Protein AF-A0A958TNU4-F1 (afdb_monomer)

Mean predicted aligned error: 4.92 Å

Secondary structure (DSSP, 8-state):
-PPP-----------S-HHHHHHHHHHHH-PPEE---S-S-S--EE-

Structure (mmCIF, N/CA/C/O backbone):
data_AF-A0A958TNU4-F1
#
_entry.id   AF-A0A958TNU4-F1
#
loop_
_atom_site.group_PDB
_atom_site.id
_atom_site.type_symbol
_atom_site.label_atom_id
_atom_site.label_alt_id
_atom_site.label_comp_id
_atom_site.label_asym_id
_atom_site.label_entity_id
_atom_site.label_seq_id
_atom_site.pdbx_PDB_ins_code
_atom_site.Cartn_x
_atom_site.Cartn_y
_atom_site.Cartn_z
_atom_site.occupancy
_atom_site.B_iso_or_equiv
_atom_site.auth_seq_id
_atom_site.auth_comp_id
_atom_site.auth_asym_id
_atom_site.auth_atom_id
_atom_site.pdbx_PDB_model_num
ATOM 1 N N . MET A 1 1 ? 17.506 0.877 -32.157 1.00 68.81 1 MET A N 1
ATOM 2 C CA . MET A 1 1 ? 16.669 1.742 -31.294 1.00 68.81 1 MET A CA 1
ATOM 3 C C . MET A 1 1 ? 15.881 0.835 -30.360 1.00 68.81 1 MET A C 1
ATOM 5 O O . MET A 1 1 ? 15.320 -0.135 -30.852 1.00 68.81 1 MET A O 1
ATOM 9 N N . LYS A 1 2 ? 15.911 1.059 -29.040 1.00 72.06 2 LYS A N 1
ATOM 10 C CA . LYS A 1 2 ? 15.178 0.225 -28.069 1.00 72.06 2 LYS A CA 1
ATOM 11 C C . LYS A 1 2 ? 13.713 0.676 -28.062 1.00 72.06 2 LYS A C 1
ATOM 13 O O . LYS A 1 2 ? 13.467 1.875 -27.970 1.00 72.06 2 LYS A O 1
ATOM 18 N N . ALA A 1 3 ? 12.767 -0.251 -28.208 1.00 78.88 3 ALA A N 1
ATOM 19 C CA . ALA A 1 3 ? 11.346 0.081 -28.108 1.00 78.88 3 ALA A CA 1
ATOM 20 C C . ALA A 1 3 ? 11.030 0.608 -26.692 1.00 78.88 3 ALA A C 1
ATOM 22 O O . ALA A 1 3 ? 11.617 0.100 -25.729 1.00 78.88 3 ALA A O 1
ATOM 23 N N . PRO A 1 4 ? 10.149 1.614 -26.540 1.00 78.75 4 PRO A N 1
ATOM 24 C CA . PRO A 1 4 ? 9.740 2.083 -25.223 1.00 78.75 4 PRO A CA 1
ATOM 25 C C . PRO A 1 4 ? 9.033 0.950 -24.468 1.00 78.75 4 PRO A C 1
ATOM 27 O O . PRO A 1 4 ? 8.107 0.331 -24.990 1.00 78.75 4 PRO A O 1
ATOM 30 N N . SER A 1 5 ? 9.483 0.665 -23.245 1.00 85.81 5 SER A N 1
ATOM 31 C CA . SER A 1 5 ? 8.834 -0.294 -22.352 1.00 85.81 5 SER A CA 1
ATOM 32 C C . SER A 1 5 ? 7.815 0.441 -21.492 1.00 85.81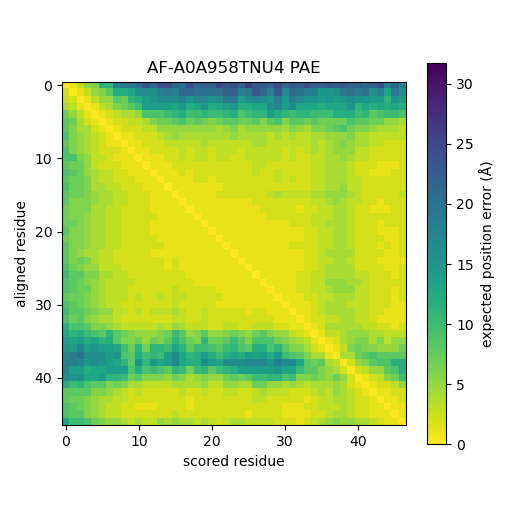 5 SER A C 1
ATOM 34 O O . SER A 1 5 ? 8.191 1.205 -20.603 1.00 85.81 5 SER A O 1
ATOM 36 N N . PHE A 1 6 ? 6.534 0.216 -21.760 1.00 88.19 6 PHE A N 1
ATOM 37 C C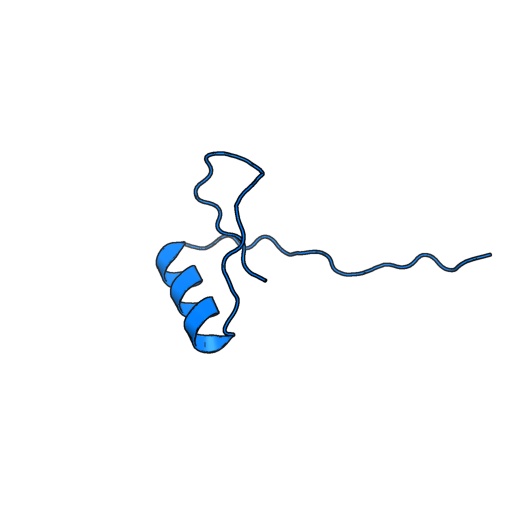A . PHE A 1 6 ? 5.461 0.621 -20.863 1.00 88.19 6 PHE A CA 1
ATOM 38 C C . PHE A 1 6 ? 5.099 -0.566 -19.973 1.00 88.19 6 PHE A C 1
ATOM 40 O O . PHE A 1 6 ? 4.760 -1.638 -20.472 1.00 88.19 6 PHE A O 1
ATOM 47 N N . THR A 1 7 ? 5.182 -0.373 -18.662 1.00 92.38 7 THR A N 1
ATOM 48 C CA . THR A 1 7 ? 4.785 -1.368 -17.666 1.00 92.38 7 THR A CA 1
ATOM 49 C C . THR A 1 7 ? 3.850 -0.714 -16.670 1.00 92.38 7 THR A C 1
ATOM 51 O O . THR A 1 7 ? 4.072 0.425 -16.257 1.00 92.38 7 THR A O 1
ATOM 54 N N . PHE A 1 8 ? 2.819 -1.442 -16.265 1.00 91.62 8 PHE A N 1
ATOM 55 C CA . PHE A 1 8 ? 1.947 -1.003 -15.190 1.00 91.62 8 PHE A CA 1
ATOM 56 C C . PHE A 1 8 ? 2.727 -0.999 -13.870 1.00 91.62 8 PHE A C 1
ATOM 58 O O . PHE A 1 8 ? 3.361 -1.996 -13.534 1.00 91.62 8 PHE A O 1
ATOM 65 N N . ASN A 1 9 ? 2.720 0.133 -13.164 1.00 91.44 9 ASN A N 1
ATOM 66 C CA . ASN A 1 9 ? 3.429 0.270 -11.894 1.00 91.44 9 ASN A CA 1
ATOM 67 C C . ASN A 1 9 ? 2.480 0.070 -10.704 1.00 91.44 9 ASN A C 1
ATOM 69 O O . ASN A 1 9 ? 2.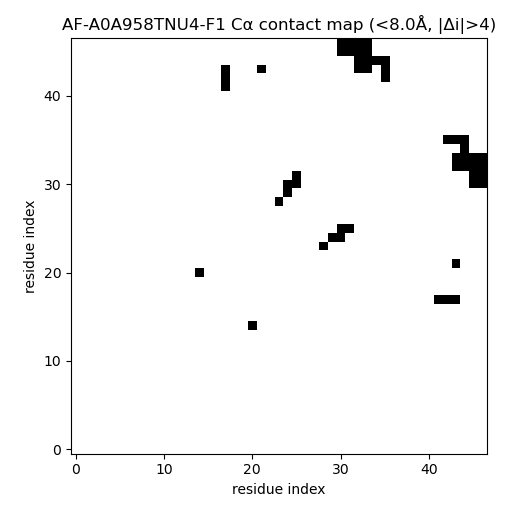687 -0.847 -9.923 1.00 91.44 9 ASN A O 1
ATOM 73 N N . HIS A 1 10 ? 1.424 0.880 -10.597 1.00 92.38 10 HIS A N 1
ATOM 74 C CA . HIS A 1 10 ? 0.386 0.750 -9.571 1.00 92.38 10 HIS A CA 1
ATOM 75 C C . HIS A 1 10 ? -0.912 1.456 -10.000 1.00 92.38 10 HIS A C 1
ATOM 77 O O . HIS A 1 10 ? -0.928 2.216 -10.972 1.00 92.38 10 HIS A O 1
ATOM 83 N N . ILE A 1 11 ? -1.994 1.225 -9.250 1.00 94.25 11 ILE A N 1
ATOM 84 C CA . ILE A 1 11 ? -3.281 1.927 -9.356 1.00 94.25 11 ILE A CA 1
ATOM 85 C C . ILE A 1 11 ? -3.708 2.443 -7.984 1.00 94.25 11 ILE A C 1
ATOM 87 O O . ILE A 1 11 ? -3.596 1.733 -6.990 1.00 94.25 11 ILE A O 1
ATOM 91 N N . ALA A 1 12 ? -4.229 3.669 -7.945 1.00 94.25 12 ALA A N 1
ATOM 92 C CA . ALA A 1 12 ? -4.881 4.221 -6.765 1.00 94.25 12 ALA A CA 1
ATOM 93 C C . ALA A 1 12 ? -6.398 4.017 -6.872 1.00 94.25 12 ALA A C 1
ATOM 95 O O . ALA A 1 12 ? -7.011 4.398 -7.871 1.00 94.25 12 ALA A O 1
ATOM 96 N N . LEU A 1 13 ? -6.999 3.427 -5.839 1.00 95.19 13 LEU A N 1
ATOM 97 C CA . LEU A 1 13 ? -8.436 3.176 -5.757 1.00 95.19 13 LEU A CA 1
ATOM 98 C C . LEU A 1 13 ? -9.018 3.944 -4.570 1.00 95.19 13 LEU A C 1
ATOM 100 O O . LEU A 1 13 ? -8.559 3.792 -3.442 1.00 95.19 13 LEU A O 1
ATOM 104 N N . SER A 1 14 ? -10.036 4.767 -4.825 1.00 95.94 14 SER A N 1
ATOM 105 C CA . SER A 1 14 ? -10.807 5.409 -3.760 1.00 95.94 14 SER A CA 1
ATOM 106 C C . SER A 1 14 ? -11.915 4.463 -3.308 1.00 95.94 14 SER A C 1
ATOM 108 O O . SER A 1 14 ? -12.653 3.923 -4.131 1.00 95.94 14 SER A O 1
ATOM 110 N N . VAL A 1 15 ? -12.002 4.252 -2.000 1.00 96.19 15 VAL A N 1
ATOM 111 C CA . VAL A 1 15 ? -12.934 3.324 -1.359 1.00 96.19 15 VAL A CA 1
ATOM 11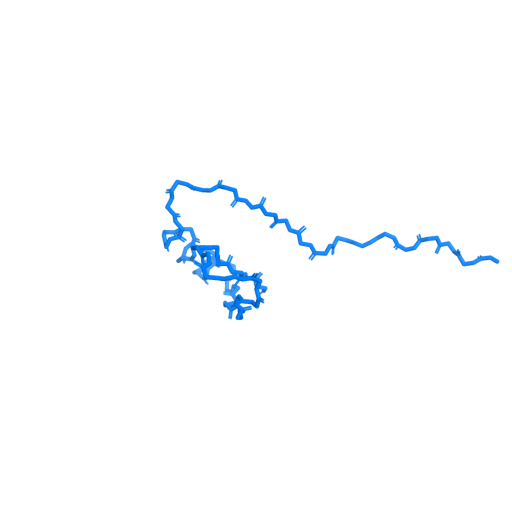2 C C . VAL A 1 15 ? -13.656 4.030 -0.216 1.00 96.19 15 VAL A C 1
ATOM 114 O O . VAL A 1 15 ? -13.159 5.024 0.312 1.00 96.19 15 VAL A O 1
ATOM 117 N N . ASN A 1 16 ? -14.828 3.518 0.163 1.00 97.12 16 ASN A N 1
ATOM 118 C CA . ASN A 1 16 ? -15.611 4.085 1.265 1.00 97.12 16 ASN A CA 1
ATOM 119 C C . ASN A 1 16 ? -14.964 3.809 2.633 1.00 97.12 16 ASN A C 1
ATOM 121 O O . ASN A 1 16 ? -14.924 4.704 3.473 1.00 97.12 16 ASN A O 1
ATOM 125 N N . ASP A 1 17 ? -14.444 2.594 2.831 1.00 96.81 17 ASP A N 1
ATOM 126 C CA . ASP A 1 17 ? -13.738 2.170 4.042 1.00 96.81 17 ASP A CA 1
ATOM 127 C C . ASP A 1 17 ? -12.416 1.487 3.661 1.00 96.81 17 ASP A C 1
ATOM 129 O O . ASP A 1 17 ? -12.372 0.535 2.872 1.00 96.81 17 ASP A O 1
ATOM 133 N N . VAL A 1 18 ? -11.321 2.027 4.191 1.00 95.12 18 VAL A N 1
ATOM 134 C CA . VAL A 1 18 ? -9.958 1.584 3.892 1.00 95.12 18 VAL A CA 1
ATOM 135 C C . VAL A 1 18 ? -9.631 0.267 4.591 1.00 95.12 18 VAL A C 1
ATOM 137 O O . VAL A 1 18 ? -8.990 -0.587 3.982 1.00 95.12 18 VAL A O 1
ATOM 140 N N . ASP A 1 19 ? -10.077 0.078 5.831 1.00 95.69 19 ASP A N 1
ATOM 141 C CA . ASP A 1 19 ? -9.733 -1.095 6.634 1.00 95.69 19 ASP A CA 1
ATOM 142 C C . ASP A 1 19 ? -10.535 -2.326 6.183 1.00 95.69 19 ASP A C 1
ATOM 144 O O . ASP A 1 19 ? -9.998 -3.439 6.125 1.00 95.69 19 ASP A O 1
ATOM 148 N N . GLU A 1 20 ? -11.793 -2.129 5.767 1.00 97.88 20 GLU A N 1
ATOM 149 C CA . GLU A 1 20 ? -12.589 -3.183 5.123 1.00 97.88 20 GLU A CA 1
ATOM 150 C C . GLU A 1 20 ? -11.943 -3.626 3.802 1.00 97.88 20 GLU A C 1
ATOM 152 O O . GLU A 1 20 ? -11.760 -4.823 3.555 1.00 97.88 20 GLU A O 1
ATOM 157 N N . SER A 1 21 ? -11.530 -2.659 2.977 1.00 97.31 21 SER A N 1
ATOM 158 C CA . SER A 1 21 ? -10.873 -2.934 1.696 1.00 97.31 21 SER A CA 1
ATOM 159 C C . SER A 1 21 ? -9.539 -3.656 1.894 1.00 97.31 21 SER A C 1
ATOM 161 O O . SER A 1 21 ? -9.278 -4.656 1.226 1.00 97.31 21 SER A O 1
ATOM 163 N N . LEU A 1 22 ? -8.717 -3.200 2.844 1.00 96.00 22 LEU A N 1
ATOM 164 C CA . LEU A 1 22 ? -7.451 -3.836 3.205 1.00 96.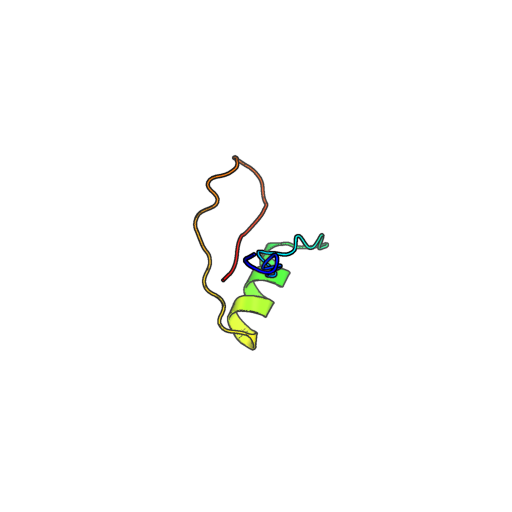00 22 LEU A CA 1
ATOM 165 C C . LEU A 1 22 ? -7.657 -5.307 3.586 1.00 96.00 22 LEU A C 1
ATOM 167 O O . LEU A 1 22 ? -7.019 -6.192 3.014 1.00 96.00 22 LEU A O 1
ATOM 171 N N . SER A 1 23 ? -8.608 -5.566 4.486 1.00 97.69 23 SER A N 1
ATOM 172 C CA . SER A 1 23 ? -8.941 -6.916 4.952 1.00 97.69 23 SER A CA 1
ATOM 173 C C . SER A 1 23 ? -9.394 -7.824 3.806 1.00 97.69 23 SER A C 1
ATOM 175 O O . SER A 1 23 ? -9.018 -8.996 3.745 1.00 97.69 23 SER A O 1
ATOM 177 N N . PHE A 1 24 ? -10.190 -7.292 2.874 1.00 97.75 24 PHE A N 1
ATOM 178 C CA . PHE A 1 24 ? -10.625 -8.020 1.685 1.00 97.75 24 PHE A CA 1
ATOM 179 C C . PHE A 1 24 ? -9.441 -8.408 0.793 1.00 97.75 24 PHE A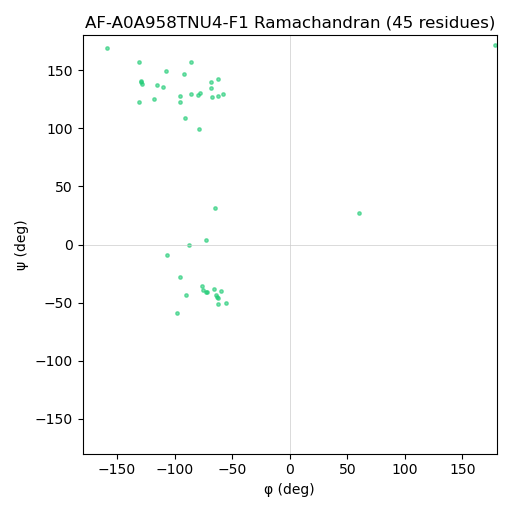 C 1
ATOM 181 O O . PHE A 1 24 ? -9.302 -9.584 0.446 1.00 97.75 24 PHE A O 1
ATOM 188 N N . TYR A 1 25 ? -8.570 -7.453 0.451 1.00 97.50 25 TYR A N 1
ATOM 189 C CA . TYR A 1 25 ? -7.437 -7.723 -0.433 1.00 97.50 25 TYR A CA 1
ATOM 190 C C . TYR A 1 25 ? -6.425 -8.687 0.194 1.00 97.50 25 TYR A C 1
ATOM 192 O O . TYR A 1 25 ? -5.962 -9.603 -0.485 1.00 97.50 25 TYR A O 1
ATOM 200 N N . GLN A 1 26 ? -6.167 -8.569 1.496 1.00 97.44 26 GLN A N 1
ATOM 201 C CA . GLN A 1 26 ? -5.334 -9.520 2.234 1.00 97.44 26 GLN A CA 1
ATOM 202 C C . GLN A 1 26 ? -5.957 -10.922 2.268 1.00 97.44 26 GLN A C 1
ATOM 204 O O . GLN A 1 26 ? -5.277 -11.916 2.036 1.00 97.44 26 GLN A O 1
ATOM 209 N N . LYS A 1 27 ? -7.266 -11.042 2.511 1.00 98.06 27 LYS A N 1
ATOM 210 C CA . LYS A 1 27 ? -7.920 -12.355 2.628 1.00 98.06 27 LYS A CA 1
ATOM 211 C C . LYS A 1 27 ? -8.079 -13.074 1.290 1.00 98.06 27 LYS A C 1
ATOM 213 O O . LYS A 1 27 ? -7.952 -14.295 1.236 1.00 98.06 27 LYS A O 1
ATOM 218 N N . VAL A 1 28 ? -8.434 -12.345 0.235 1.00 98.19 28 VAL A N 1
ATOM 219 C CA . VAL A 1 28 ? -8.783 -12.935 -1.066 1.00 98.19 28 VAL A CA 1
ATOM 220 C C . VAL A 1 28 ? -7.559 -13.070 -1.961 1.00 98.19 28 VAL A C 1
ATOM 222 O O . VAL A 1 28 ? -7.378 -14.112 -2.590 1.00 98.19 28 VAL A O 1
ATOM 225 N N . PHE A 1 29 ? -6.716 -12.040 -2.003 1.00 96.44 29 PHE A N 1
ATOM 226 C CA . PHE A 1 29 ? -5.567 -11.978 -2.905 1.00 96.44 29 PHE A CA 1
ATOM 227 C C . PHE A 1 29 ? -4.229 -12.190 -2.197 1.00 96.44 29 PHE A C 1
ATOM 229 O O . PHE A 1 29 ? -3.233 -12.385 -2.885 1.00 96.44 29 PHE A O 1
ATOM 236 N N . GLN A 1 30 ? -4.210 -12.225 -0.857 1.00 97.00 30 GLN A N 1
ATOM 237 C CA . GLN A 1 30 ? -2.997 -12.437 -0.051 1.00 97.00 30 GLN A CA 1
ATOM 238 C C . GLN A 1 30 ? -1.925 -11.365 -0.278 1.00 97.00 30 GLN A C 1
ATOM 240 O O . GLN A 1 30 ? -0.745 -11.632 -0.083 1.00 97.00 30 GLN A O 1
ATOM 245 N N . PHE A 1 31 ? -2.332 -10.156 -0.675 1.00 96.88 31 PHE A N 1
ATOM 246 C CA . PHE A 1 31 ? -1.403 -9.038 -0.799 1.00 96.88 31 PHE A CA 1
ATOM 247 C C . PHE A 1 31 ? -0.895 -8.602 0.565 1.00 96.88 31 PHE A C 1
ATOM 249 O O . PHE A 1 31 ? -1.662 -8.526 1.529 1.00 96.88 31 PHE A O 1
ATOM 256 N N . GLU A 1 32 ? 0.390 -8.286 0.626 1.00 95.19 32 GLU A N 1
ATOM 257 C CA . GLU A 1 32 ? 1.023 -7.799 1.841 1.00 95.19 32 GLU A CA 1
ATOM 258 C C . GLU A 1 32 ? 0.984 -6.280 1.874 1.00 95.19 32 GLU A C 1
ATOM 260 O O . GLU A 1 32 ? 1.048 -5.602 0.846 1.00 95.19 32 GLU A O 1
ATOM 265 N N . GLU A 1 33 ? 0.861 -5.736 3.080 1.00 93.69 33 GLU A N 1
ATOM 266 C CA . GLU A 1 33 ? 0.934 -4.298 3.253 1.00 93.69 33 GLU A CA 1
ATOM 267 C C . GLU A 1 33 ? 2.386 -3.833 3.205 1.00 93.69 33 GLU A C 1
ATOM 269 O O . GLU A 1 33 ? 3.244 -4.372 3.905 1.00 93.69 33 GLU A O 1
ATOM 274 N N . ILE A 1 34 ? 2.643 -2.808 2.396 1.00 92.25 34 ILE A N 1
ATOM 275 C CA . ILE A 1 34 ? 3.953 -2.168 2.301 1.00 92.25 34 ILE A CA 1
ATOM 276 C C . ILE A 1 34 ? 3.922 -0.793 2.969 1.00 92.25 34 ILE A C 1
ATOM 278 O O . ILE A 1 34 ? 2.894 -0.113 2.998 1.00 92.25 34 ILE A O 1
ATOM 282 N N . GLU A 1 35 ? 5.069 -0.386 3.511 1.00 84.56 35 GLU A N 1
ATOM 283 C CA . GLU A 1 35 ? 5.207 0.876 4.235 1.00 84.56 35 GLU A CA 1
ATOM 284 C C . GLU A 1 35 ? 4.810 2.073 3.358 1.00 84.56 35 GLU A C 1
ATOM 286 O O . GLU A 1 35 ? 5.282 2.240 2.230 1.00 84.56 35 GLU A O 1
ATOM 291 N N . ASN A 1 36 ? 3.943 2.935 3.893 1.00 79.62 36 ASN A N 1
ATOM 292 C CA . ASN A 1 36 ? 3.582 4.180 3.232 1.00 79.62 36 ASN A CA 1
ATOM 293 C C . ASN A 1 36 ? 4.699 5.212 3.442 1.00 79.62 36 ASN A C 1
ATOM 295 O O . ASN A 1 36 ? 4.767 5.872 4.473 1.00 79.62 36 ASN A O 1
ATOM 299 N N . THR A 1 37 ? 5.556 5.384 2.437 1.00 78.94 37 THR A N 1
ATOM 300 C CA . THR A 1 37 ? 6.665 6.352 2.487 1.00 78.94 37 THR A CA 1
ATOM 301 C C . THR A 1 37 ? 6.273 7.755 2.014 1.00 78.94 37 THR A C 1
ATOM 303 O O . THR A 1 37 ? 7.126 8.638 1.940 1.00 78.94 37 THR A O 1
ATOM 306 N N . ALA A 1 38 ? 5.018 7.967 1.605 1.00 66.81 38 ALA A N 1
ATOM 307 C CA . ALA A 1 38 ? 4.618 9.170 0.880 1.00 66.81 38 ALA A CA 1
ATOM 308 C C . ALA A 1 38 ? 4.037 10.272 1.782 1.00 66.81 38 ALA A C 1
ATOM 310 O O . ALA A 1 38 ? 4.109 11.439 1.403 1.00 66.81 38 ALA A O 1
ATO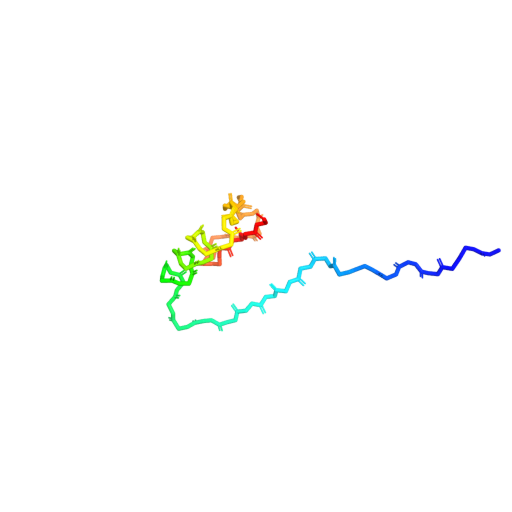M 311 N N . SER A 1 39 ? 3.422 9.938 2.927 1.00 67.12 39 SER A N 1
ATOM 312 C CA . SER A 1 39 ? 2.859 10.915 3.887 1.00 67.12 39 SER A CA 1
ATOM 313 C C . SER A 1 39 ? 2.179 10.256 5.097 1.00 67.12 39 SER A C 1
ATOM 315 O O . SER A 1 39 ? 1.854 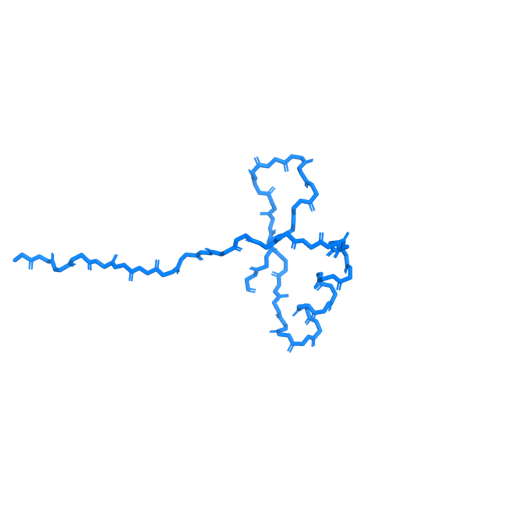9.074 5.057 1.00 67.12 39 SER A O 1
ATOM 317 N N . GLU A 1 40 ? 1.804 11.077 6.086 1.00 73.38 40 GLU A N 1
ATOM 318 C CA . GLU A 1 40 ? 0.842 10.802 7.179 1.00 73.38 40 GLU A CA 1
ATOM 319 C C . GLU A 1 40 ? -0.617 10.585 6.687 1.00 73.38 40 GLU A C 1
ATOM 321 O O . GLU A 1 40 ? -1.588 10.991 7.331 1.00 73.38 40 GLU A O 1
ATOM 326 N N . SER A 1 41 ? -0.811 10.037 5.484 1.00 82.31 41 SER A N 1
ATOM 327 C CA . SER A 1 41 ? -2.144 9.823 4.907 1.00 82.31 41 SER A CA 1
ATOM 328 C C . SER A 1 41 ? -2.760 8.504 5.368 1.00 82.31 41 SER A C 1
ATOM 330 O O . SER A 1 41 ? -2.067 7.544 5.685 1.00 82.31 41 SER A O 1
ATOM 332 N N . LYS A 1 42 ? -4.096 8.422 5.307 1.00 86.06 42 LYS A N 1
ATOM 333 C CA . LYS A 1 42 ? -4.844 7.170 5.528 1.00 86.06 42 LYS A CA 1
ATOM 334 C C . LYS A 1 42 ? -4.722 6.168 4.370 1.00 86.06 42 LYS A C 1
ATOM 336 O O . LYS A 1 42 ? -5.390 5.140 4.383 1.00 86.06 42 LYS A O 1
ATOM 341 N N . THR A 1 43 ? -3.927 6.472 3.347 1.00 91.62 43 THR A N 1
ATOM 342 C CA . THR A 1 43 ? -3.710 5.580 2.207 1.00 91.62 43 THR A CA 1
ATOM 343 C C . THR A 1 43 ? -2.929 4.349 2.659 1.00 91.62 43 THR A C 1
ATOM 345 O O . THR A 1 43 ? -1.929 4.471 3.367 1.00 91.62 43 THR A O 1
ATOM 348 N N . ARG A 1 44 ? -3.366 3.167 2.223 1.00 92.56 44 ARG A N 1
ATOM 349 C CA . ARG A 1 44 ? -2.697 1.887 2.486 1.00 92.56 44 ARG A CA 1
ATOM 350 C C . ARG A 1 44 ? -2.214 1.311 1.164 1.00 92.56 44 ARG A C 1
ATOM 352 O O . ARG A 1 44 ? -2.933 1.385 0.168 1.00 92.56 44 ARG A O 1
ATOM 359 N N . TRP A 1 45 ? -0.999 0.780 1.157 1.00 93.38 45 TRP A N 1
ATOM 360 C CA . TRP A 1 45 ? -0.352 0.246 -0.036 1.00 93.38 45 TRP A CA 1
ATOM 361 C C . TRP A 1 45 ? -0.254 -1.270 0.083 1.00 93.38 45 TRP A C 1
ATOM 363 O O . TRP A 1 45 ? 0.099 -1.783 1.141 1.00 93.38 45 TRP A O 1
ATOM 373 N N . LEU A 1 46 ? -0.574 -1.969 -1.002 1.00 93.69 46 LEU A N 1
ATOM 374 C CA . LEU A 1 46 ? -0.578 -3.425 -1.074 1.00 93.69 46 LEU A CA 1
ATOM 375 C C . LEU A 1 46 ? 0.227 -3.881 -2.294 1.00 93.69 46 LEU A C 1
ATOM 377 O O . LEU A 1 46 ? 0.119 -3.246 -3.349 1.00 93.69 46 LEU A O 1
ATOM 381 N N . SER A 1 47 ? 0.995 -4.967 -2.160 1.00 91.25 47 SER A N 1
ATOM 382 C CA . SER A 1 47 ? 1.688 -5.633 -3.277 1.00 91.25 47 SER A CA 1
ATOM 383 C C . SER A 1 47 ? 1.490 -7.142 -3.267 1.00 91.25 47 SER A C 1
ATOM 385 O O . SER A 1 47 ? 1.479 -7.708 -2.149 1.00 91.25 47 SER A O 1
#

Sequence (47 aa):
MKAPSFTFNHIALSVNDVDESLSFYQKVFQFEEIENTASESKTRWLS

Nearest PDB structures (foldseek):
  5fr7-assembly1_B  TM=3.374E-01  e=9.706E+00  Erwinia amylovora CFBP1430

Solvent-accessible surface area (backbone atoms only — not compa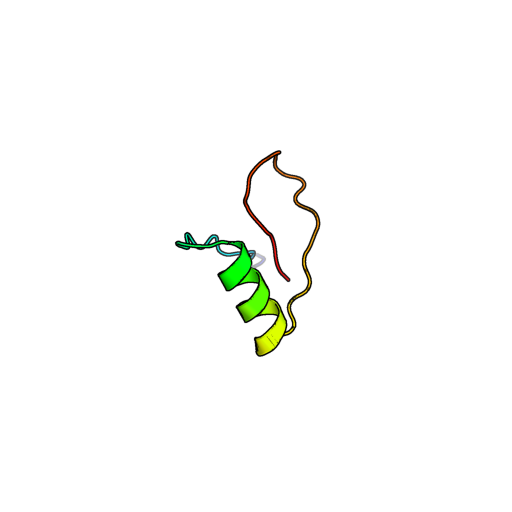rable to full-atom values): 3401 Å² total; per-residue (Å²): 134,83,78,87,84,86,74,92,86,85,83,88,79,91,68,95,50,63,67,63,51,50,54,47,44,35,72,76,71,62,37,44,80,49,86,68,88,85,59,99,57,89,71,81,45,73,93

Radius of gyration: 14.12 Å; Cα contacts (8 Å, |Δi|>4): 26; chains: 1; bounding box: 32×24×38 Å

pLDDT: mean 90.03, std 8.94, range [66.81, 98.19]

Foldseek 3Di:
DDDDDDDDDDDDDDDPDDVVVVVVCCVPVVWDWDDDPPDPDPDTDTD